Protein AF-A0A5P3MTV4-F1 (afdb_monomer_lite)

S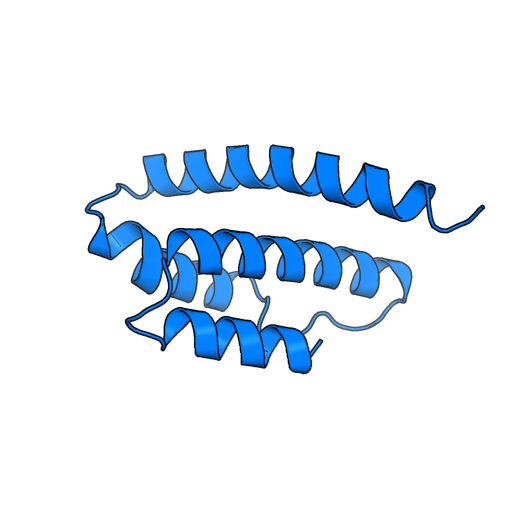econdary structure (DSSP, 8-state):
-HHHHHHHHHHHH-TTS-HHHHHHHHHHHHHHHHHHHHHHT-PPPGGG-HHHHHHHHIIIIIGGGT--HHHHHHHHHHHHHHHHHHHHHHHHTT--

Structure (mmCIF, N/CA/C/O backbone):
data_AF-A0A5P3MTV4-F1
#
_entry.id   AF-A0A5P3MTV4-F1
#
loop_
_atom_site.group_PDB
_atom_site.id
_atom_site.type_symbol
_atom_site.label_atom_id
_atom_site.label_alt_id
_atom_site.label_comp_id
_atom_site.label_asym_id
_atom_site.label_entity_id
_atom_site.label_seq_id
_atom_site.pdbx_PDB_ins_code
_atom_site.Cartn_x
_atom_site.Cartn_y
_atom_site.Cartn_z
_atom_site.occupancy
_atom_site.B_iso_or_equiv
_atom_site.auth_seq_id
_atom_site.auth_comp_id
_atom_site.auth_asym_id
_atom_site.auth_atom_id
_atom_site.pdbx_PDB_model_num
ATOM 1 N N . MET A 1 1 ? 14.088 -7.165 -5.257 1.00 62.72 1 MET A N 1
ATOM 2 C CA . MET A 1 1 ? 14.439 -6.715 -3.884 1.00 62.72 1 MET A CA 1
ATOM 3 C C . MET A 1 1 ? 13.951 -7.674 -2.787 1.00 62.72 1 MET A C 1
ATOM 5 O O . MET A 1 1 ? 13.080 -7.342 -1.987 1.00 62.72 1 MET A O 1
ATOM 9 N N . LEU A 1 2 ? 14.541 -8.871 -2.698 1.00 76.12 2 LEU A N 1
ATOM 10 C CA . LEU A 1 2 ? 14.073 -9.905 -1.759 1.00 76.12 2 LEU A CA 1
ATOM 11 C C . LEU A 1 2 ? 14.276 -9.539 -0.273 1.00 76.12 2 LEU A C 1
ATOM 13 O O . LEU A 1 2 ? 13.453 -9.909 0.560 1.00 76.12 2 LEU A O 1
ATOM 17 N N . GLY A 1 3 ? 15.323 -8.771 0.057 1.00 88.19 3 GLY A N 1
ATOM 18 C CA . GLY A 1 3 ? 15.574 -8.296 1.425 1.00 88.19 3 GLY A CA 1
ATOM 19 C C . GLY A 1 3 ? 14.454 -7.391 1.951 1.00 88.19 3 GLY A C 1
ATOM 20 O O . GLY A 1 3 ? 13.843 -7.703 2.971 1.00 88.19 3 GLY A O 1
ATOM 21 N N . ALA A 1 4 ? 14.114 -6.336 1.202 1.00 91.00 4 ALA A N 1
ATOM 22 C CA . ALA A 1 4 ? 13.026 -5.424 1.557 1.00 91.00 4 ALA A CA 1
ATOM 23 C C . ALA A 1 4 ? 11.676 -6.154 1.663 1.00 91.00 4 ALA A C 1
ATOM 25 O O . ALA A 1 4 ? 10.947 -5.954 2.630 1.00 91.00 4 ALA A O 1
ATOM 26 N N . ALA A 1 5 ? 11.373 -7.060 0.724 1.00 93.69 5 ALA A N 1
ATOM 27 C CA . ALA A 1 5 ? 10.156 -7.873 0.767 1.00 93.69 5 ALA A CA 1
ATOM 28 C C . ALA A 1 5 ? 10.036 -8.684 2.073 1.00 93.69 5 ALA A C 1
ATOM 30 O O . ALA A 1 5 ? 8.980 -8.698 2.712 1.00 93.69 5 ALA A O 1
ATOM 31 N N . ASN A 1 6 ? 11.129 -9.313 2.520 1.00 95.12 6 ASN A N 1
ATOM 32 C CA . ASN A 1 6 ? 11.150 -10.057 3.778 1.00 95.12 6 ASN A CA 1
ATOM 33 C C . ASN A 1 6 ? 10.958 -9.133 4.995 1.00 95.12 6 ASN A C 1
ATOM 35 O O . ASN A 1 6 ? 10.154 -9.423 5.881 1.00 95.12 6 ASN A O 1
ATOM 39 N N . GLU A 1 7 ? 11.641 -7.987 5.031 1.00 96.19 7 GLU A N 1
ATOM 40 C CA . GLU A 1 7 ? 11.491 -7.007 6.114 1.00 96.19 7 GLU A CA 1
ATOM 41 C C . GLU A 1 7 ? 10.064 -6.454 6.212 1.00 96.19 7 GLU A C 1
ATOM 43 O O . GLU A 1 7 ? 9.507 -6.365 7.309 1.00 96.19 7 GLU A O 1
ATOM 48 N N . ILE A 1 8 ? 9.435 -6.154 5.075 1.00 97.31 8 ILE A N 1
ATOM 49 C CA . ILE A 1 8 ? 8.038 -5.715 5.001 1.00 97.31 8 ILE A CA 1
ATOM 50 C C . ILE A 1 8 ? 7.107 -6.822 5.498 1.00 97.31 8 ILE A C 1
ATOM 52 O O . ILE A 1 8 ? 6.247 -6.577 6.351 1.00 97.31 8 ILE A O 1
ATOM 56 N N . GLY A 1 9 ? 7.302 -8.058 5.028 1.00 95.88 9 GLY A N 1
ATOM 57 C CA . GLY A 1 9 ? 6.547 -9.218 5.500 1.00 95.88 9 GLY A CA 1
ATOM 58 C C . GLY A 1 9 ? 6.637 -9.381 7.022 1.00 95.88 9 GLY A C 1
ATOM 59 O O . GLY A 1 9 ? 5.623 -9.580 7.697 1.00 95.88 9 GLY A O 1
ATOM 60 N N . ASN A 1 10 ? 7.833 -9.213 7.588 1.00 96.12 10 ASN A N 1
ATOM 61 C CA . ASN A 1 10 ? 8.059 -9.256 9.032 1.00 96.12 10 ASN A CA 1
ATOM 62 C C . ASN A 1 10 ? 7.422 -8.063 9.764 1.00 96.12 10 ASN A C 1
ATOM 64 O O . ASN A 1 10 ? 6.869 -8.237 10.855 1.00 96.12 10 ASN A O 1
ATOM 68 N N . CYS A 1 11 ? 7.411 -6.873 9.157 1.00 97.69 11 CYS A N 1
ATOM 69 C CA . CYS A 1 11 ? 6.722 -5.701 9.694 1.00 97.69 11 CYS A CA 1
ATOM 70 C C . CYS A 1 11 ? 5.218 -5.972 9.865 1.00 97.69 11 CYS A C 1
ATOM 72 O O . CYS A 1 11 ? 4.658 -5.785 10.954 1.00 97.69 11 CYS A O 1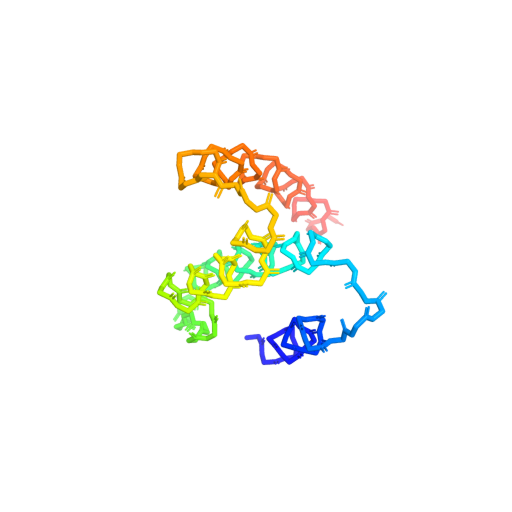
ATOM 74 N N . TYR A 1 12 ? 4.558 -6.502 8.832 1.00 96.94 12 TYR A N 1
ATOM 75 C CA . TYR A 1 12 ? 3.131 -6.825 8.900 1.00 96.94 12 TYR A CA 1
ATOM 76 C C . TYR A 1 12 ? 2.811 -7.980 9.857 1.00 96.94 12 TYR A C 1
ATOM 78 O O . TYR A 1 12 ? 1.753 -7.959 10.489 1.00 96.94 12 TYR A O 1
ATOM 86 N N . LYS A 1 13 ? 3.726 -8.933 10.066 1.00 96.12 13 LYS A N 1
ATOM 87 C CA . LYS A 1 13 ? 3.559 -10.011 11.062 1.00 96.12 13 LYS A CA 1
ATOM 88 C C . LYS A 1 13 ? 3.763 -9.545 12.510 1.00 96.12 13 LYS A C 1
ATOM 90 O O . LYS A 1 13 ? 3.150 -10.090 13.426 1.00 96.12 13 LYS A O 1
ATOM 95 N N . SER A 1 14 ? 4.594 -8.529 12.743 1.00 94.94 14 SER A N 1
ATOM 96 C CA . SER A 1 14 ? 4.942 -8.079 14.097 1.00 94.94 14 SER A CA 1
ATOM 97 C C . SER A 1 14 ? 3.795 -7.354 14.804 1.00 94.94 14 SER A C 1
ATOM 99 O O . SER A 1 14 ? 3.308 -6.334 14.324 1.00 94.94 14 SER A O 1
ATOM 101 N N . ARG A 1 15 ? 3.416 -7.799 16.008 1.00 90.50 15 ARG A N 1
ATOM 102 C CA . ARG A 1 15 ? 2.426 -7.091 16.847 1.00 90.50 15 ARG A CA 1
ATOM 103 C C . ARG A 1 15 ? 2.938 -5.761 17.413 1.00 90.50 15 ARG A C 1
ATOM 105 O O . ARG A 1 15 ? 2.137 -4.930 17.813 1.00 90.50 15 ARG A O 1
ATOM 112 N N . LYS A 1 16 ? 4.261 -5.561 17.455 1.00 91.44 16 LYS A N 1
ATOM 113 C CA . LYS A 1 16 ? 4.899 -4.358 18.023 1.00 91.44 16 LYS A CA 1
ATOM 114 C C . LYS A 1 16 ? 5.035 -3.207 17.021 1.00 91.44 16 LYS A C 1
ATOM 116 O O . LYS A 1 16 ? 5.381 -2.101 17.416 1.00 91.44 16 LYS A O 1
ATOM 121 N N . LYS A 1 17 ? 4.863 -3.474 15.724 1.00 93.19 17 LYS A N 1
ATOM 122 C CA . LYS A 1 17 ? 5.038 -2.481 14.658 1.00 93.19 17 LYS A CA 1
ATOM 123 C C . LYS A 1 17 ? 3.687 -1.904 14.253 1.00 93.19 17 LYS A C 1
ATOM 125 O O . LYS A 1 17 ? 2.748 -2.664 14.009 1.00 93.19 17 LYS A O 1
ATOM 130 N N . ASP A 1 18 ? 3.626 -0.581 14.129 1.00 94.81 18 ASP A N 1
ATOM 131 C CA . ASP A 1 18 ? 2.470 0.101 13.554 1.00 94.81 18 ASP A CA 1
ATOM 132 C C . ASP A 1 18 ? 2.298 -0.308 12.082 1.00 94.81 18 ASP A C 1
ATOM 134 O O . ASP A 1 18 ? 3.247 -0.295 11.295 1.00 94.81 18 ASP A O 1
ATOM 138 N N . LYS A 1 19 ? 1.076 -0.687 11.705 1.00 96.19 19 LYS A N 1
ATOM 139 C CA . LYS A 1 19 ? 0.748 -1.106 10.337 1.00 96.19 19 LYS A CA 1
ATOM 140 C C . LYS A 1 19 ? 0.747 0.048 9.346 1.00 96.19 19 LYS A C 1
ATOM 142 O O . LYS A 1 19 ? 1.059 -0.192 8.186 1.00 96.19 19 LYS A O 1
ATOM 147 N N . LEU A 1 20 ? 0.500 1.279 9.798 1.00 95.81 20 LEU A N 1
ATOM 148 C CA . LEU A 1 20 ? 0.712 2.461 8.964 1.00 95.81 20 LEU A CA 1
ATOM 149 C C . LEU A 1 20 ? 2.201 2.640 8.653 1.00 95.81 20 LEU A C 1
ATOM 151 O O . LEU A 1 20 ? 2.555 2.865 7.503 1.00 95.81 20 LEU A O 1
ATOM 155 N N . TYR A 1 21 ? 3.093 2.432 9.629 1.00 95.69 21 TYR A N 1
ATOM 156 C CA . TYR A 1 21 ? 4.538 2.416 9.366 1.00 95.69 21 TYR A CA 1
ATOM 157 C C . TYR A 1 21 ? 4.926 1.340 8.340 1.00 95.69 21 TYR A C 1
ATOM 159 O O . TYR A 1 21 ? 5.672 1.626 7.404 1.00 95.69 21 TYR A O 1
ATOM 167 N N . CYS A 1 22 ? 4.381 0.125 8.470 1.00 97.62 22 CYS A N 1
ATOM 168 C CA . CYS A 1 22 ? 4.620 -0.936 7.490 1.00 97.62 22 CYS A CA 1
ATOM 169 C C . CYS A 1 22 ? 4.120 -0.558 6.089 1.00 97.62 22 CYS A C 1
ATOM 171 O O . CYS A 1 22 ? 4.832 -0.821 5.126 1.00 97.62 22 CYS A O 1
ATOM 173 N N . LEU A 1 23 ? 2.960 0.102 5.975 1.00 97.88 23 LEU A N 1
ATOM 174 C CA . LEU A 1 23 ? 2.441 0.625 4.707 1.00 97.88 23 LEU A CA 1
ATOM 175 C C . LEU A 1 23 ? 3.394 1.633 4.069 1.00 97.88 23 LEU A C 1
ATOM 177 O O . LEU A 1 23 ? 3.700 1.510 2.887 1.00 97.88 23 LEU A O 1
ATOM 181 N N . TYR A 1 24 ? 3.881 2.611 4.834 1.00 95.94 24 TYR A N 1
ATOM 182 C CA . TYR A 1 24 ? 4.814 3.610 4.311 1.00 95.94 24 TYR A CA 1
ATOM 183 C C . TYR A 1 24 ? 6.086 2.964 3.760 1.00 95.94 24 TYR A C 1
ATOM 185 O O . TYR A 1 24 ? 6.546 3.324 2.674 1.00 95.94 24 TYR A O 1
ATOM 193 N N . PHE A 1 25 ? 6.638 1.994 4.490 1.00 95.56 25 PHE A N 1
ATOM 194 C CA . PHE A 1 25 ? 7.830 1.271 4.065 1.00 95.56 25 PHE A CA 1
ATOM 195 C C . PHE A 1 25 ? 7.572 0.412 2.817 1.00 95.56 25 PHE A C 1
ATOM 197 O O . PHE A 1 25 ? 8.331 0.488 1.852 1.00 95.56 25 PHE A O 1
ATOM 204 N N . ASP A 1 26 ? 6.466 -0.330 2.806 1.00 97.44 26 ASP A N 1
ATOM 205 C CA . ASP A 1 26 ? 6.022 -1.172 1.695 1.00 97.44 26 ASP A CA 1
ATOM 206 C C . ASP A 1 26 ? 5.814 -0.375 0.406 1.00 97.44 26 ASP A C 1
ATOM 208 O O . ASP A 1 26 ? 6.403 -0.675 -0.631 1.00 97.44 26 ASP A O 1
ATOM 212 N N . TYR A 1 27 ? 5.049 0.714 0.489 1.00 97.19 27 TYR A N 1
ATOM 213 C CA . TYR A 1 27 ? 4.733 1.535 -0.671 1.00 97.19 27 TYR A CA 1
ATOM 214 C C . TYR A 1 27 ? 5.981 2.235 -1.225 1.00 97.19 27 TYR A C 1
ATOM 216 O O . TYR A 1 27 ? 6.167 2.314 -2.437 1.00 97.19 27 TYR A O 1
ATOM 224 N N . THR A 1 28 ? 6.894 2.667 -0.349 1.00 95.50 28 THR A N 1
ATOM 225 C CA . THR A 1 28 ? 8.194 3.214 -0.766 1.00 95.50 28 THR A CA 1
ATOM 226 C C . THR A 1 28 ? 9.015 2.174 -1.530 1.00 95.50 28 THR A C 1
ATOM 228 O O . THR A 1 28 ? 9.536 2.476 -2.604 1.00 95.50 28 THR A O 1
ATOM 231 N N . ALA A 1 29 ? 9.113 0.949 -1.004 1.00 95.12 29 ALA A N 1
ATOM 232 C CA . ALA A 1 29 ? 9.854 -0.128 -1.652 1.00 95.12 29 ALA A CA 1
ATOM 233 C C . ALA A 1 29 ? 9.228 -0.519 -2.999 1.00 95.12 29 ALA A C 1
ATOM 235 O O . ALA A 1 29 ? 9.959 -0.675 -3.971 1.00 95.12 29 ALA A O 1
ATOM 236 N N . ARG A 1 30 ? 7.893 -0.579 -3.089 1.00 95.38 30 ARG A N 1
ATOM 237 C CA . ARG A 1 30 ? 7.168 -0.819 -4.347 1.00 95.38 30 ARG A CA 1
ATOM 238 C C . ARG A 1 30 ? 7.465 0.246 -5.401 1.00 95.38 30 ARG A C 1
ATOM 240 O O . ARG A 1 30 ? 7.757 -0.095 -6.542 1.00 95.38 30 ARG A O 1
ATOM 247 N N . ILE A 1 31 ? 7.430 1.528 -5.025 1.00 94.12 31 ILE A N 1
ATOM 248 C CA . ILE A 1 31 ? 7.758 2.627 -5.948 1.00 94.12 31 ILE A CA 1
ATOM 249 C C . ILE A 1 31 ? 9.198 2.487 -6.448 1.00 94.12 31 ILE A C 1
ATOM 251 O O . ILE A 1 31 ? 9.447 2.618 -7.644 1.00 94.12 31 ILE A O 1
ATOM 255 N N . PHE A 1 32 ? 10.145 2.208 -5.553 1.00 91.75 32 PHE A N 1
ATOM 256 C CA . PHE A 1 32 ? 11.541 2.011 -5.936 1.00 91.75 32 PHE A CA 1
ATOM 257 C C . PHE A 1 32 ? 11.718 0.789 -6.855 1.00 91.75 32 PHE A C 1
ATOM 259 O O . PHE A 1 32 ? 12.436 0.884 -7.845 1.00 91.75 32 PHE A O 1
ATOM 266 N N . ASP A 1 33 ? 11.027 -0.323 -6.582 1.00 92.50 33 ASP A N 1
ATOM 267 C CA . ASP A 1 33 ? 11.075 -1.543 -7.403 1.00 92.50 33 ASP A CA 1
ATOM 268 C C . ASP A 1 33 ? 10.617 -1.275 -8.824 1.00 92.50 33 ASP A C 1
ATOM 270 O O . ASP A 1 33 ? 11.337 -1.606 -9.762 1.00 92.50 33 ASP A O 1
ATOM 274 N N . ALA A 1 34 ? 9.472 -0.608 -8.974 1.00 91.69 34 ALA A N 1
ATOM 275 C CA . ALA A 1 34 ? 8.921 -0.255 -10.272 1.00 91.69 34 ALA A CA 1
ATOM 276 C C . ALA A 1 34 ? 9.897 0.622 -11.072 1.00 91.69 34 ALA A C 1
ATOM 278 O O . ALA A 1 34 ? 10.197 0.320 -12.225 1.00 91.69 34 ALA A O 1
ATOM 279 N N . ARG A 1 35 ? 10.461 1.662 -10.439 1.00 90.69 35 ARG A N 1
ATOM 280 C CA . ARG A 1 35 ? 11.409 2.586 -11.087 1.00 90.69 35 ARG A CA 1
ATOM 281 C C . ARG A 1 35 ? 12.708 1.899 -11.502 1.00 90.69 35 ARG A C 1
ATOM 283 O O . ARG A 1 35 ? 13.209 2.152 -12.591 1.00 90.69 35 ARG A O 1
ATOM 290 N N . MET A 1 36 ? 13.262 1.042 -10.646 1.00 88.50 36 MET A N 1
ATOM 291 C CA . MET A 1 36 ? 14.496 0.314 -10.952 1.00 88.50 36 MET A CA 1
ATOM 292 C C . MET A 1 36 ? 14.279 -0.750 -12.027 1.00 88.50 36 MET A C 1
ATOM 294 O O . MET A 1 36 ? 15.122 -0.905 -12.905 1.00 88.50 36 MET A O 1
ATOM 298 N N . SER A 1 37 ? 13.151 -1.456 -11.971 1.00 89.94 37 SER A N 1
ATOM 299 C CA . SER A 1 37 ? 12.758 -2.462 -12.964 1.00 89.94 37 SER A CA 1
ATOM 300 C C . SER A 1 37 ? 12.635 -1.841 -14.351 1.00 89.94 37 SER A C 1
ATOM 302 O O . SER A 1 37 ? 13.224 -2.344 -15.304 1.00 89.94 37 SER A O 1
ATOM 304 N N . GLU A 1 38 ? 11.967 -0.688 -14.438 1.00 89.31 38 GLU A N 1
ATOM 305 C CA . GLU A 1 38 ? 11.867 0.112 -15.660 1.00 89.31 38 GLU A CA 1
ATOM 306 C C . GLU A 1 38 ? 13.248 0.586 -16.145 1.00 89.31 38 GLU A C 1
ATOM 308 O O . GLU A 1 38 ? 13.618 0.340 -17.291 1.00 89.31 38 GLU A O 1
ATOM 313 N N . ALA A 1 39 ? 14.048 1.210 -15.272 1.00 89.44 39 ALA A N 1
ATOM 314 C CA . ALA A 1 39 ? 15.339 1.790 -15.649 1.00 89.44 39 ALA A CA 1
ATOM 315 C C . ALA A 1 39 ? 16.392 0.749 -16.065 1.00 89.44 39 ALA A C 1
ATOM 317 O O . ALA A 1 39 ? 17.242 1.029 -16.908 1.00 89.44 39 ALA A O 1
ATOM 318 N N . MET A 1 40 ? 16.363 -0.439 -15.459 1.00 88.94 40 MET A N 1
ATOM 319 C CA . MET A 1 40 ? 17.342 -1.503 -15.701 1.00 88.94 40 MET A CA 1
ATOM 320 C C . MET A 1 40 ? 16.822 -2.615 -16.620 1.00 88.94 40 MET A C 1
ATOM 322 O O . MET A 1 40 ? 17.555 -3.567 -16.880 1.00 88.94 40 MET A O 1
ATOM 326 N N . ASN A 1 41 ? 15.579 -2.514 -17.101 1.00 90.62 41 ASN A N 1
ATOM 327 C CA . ASN A 1 41 ? 14.900 -3.546 -17.887 1.00 90.62 41 ASN A CA 1
ATOM 328 C C . ASN A 1 41 ? 14.907 -4.931 -17.203 1.00 90.62 41 ASN A C 1
ATOM 330 O O . ASN A 1 41 ? 15.119 -5.966 -17.839 1.00 90.62 41 ASN A O 1
ATOM 334 N N . PHE A 1 42 ? 14.697 -4.937 -15.884 1.00 86.75 42 PHE A N 1
ATOM 335 C CA . PHE A 1 42 ? 14.516 -6.148 -15.084 1.00 86.75 42 PHE A CA 1
ATOM 336 C C . PHE A 1 42 ? 13.043 -6.316 -14.703 1.00 86.75 42 PHE A C 1
ATOM 338 O O . PHE A 1 42 ? 12.337 -5.320 -14.562 1.00 86.75 42 PHE A O 1
ATOM 345 N N . PRO A 1 43 ? 12.552 -7.554 -14.519 1.00 87.88 43 PRO A N 1
ATOM 346 C CA . PRO A 1 43 ? 11.189 -7.761 -14.055 1.00 87.88 43 PRO A CA 1
ATOM 347 C C . PRO A 1 43 ? 11.021 -7.241 -12.623 1.00 87.88 43 PRO A C 1
ATOM 349 O O . PRO A 1 43 ? 11.882 -7.466 -11.766 1.00 87.88 43 PRO A O 1
ATOM 352 N N . ALA A 1 44 ? 9.878 -6.605 -12.366 1.00 87.50 44 ALA A N 1
ATOM 353 C CA . ALA A 1 44 ? 9.476 -6.225 -11.019 1.00 87.50 44 ALA A CA 1
ATOM 354 C C . ALA A 1 44 ? 9.362 -7.454 -10.109 1.00 87.50 44 ALA A C 1
ATOM 356 O O . ALA A 1 44 ? 9.019 -8.560 -10.538 1.00 87.50 44 ALA A O 1
ATOM 357 N N . THR A 1 45 ? 9.654 -7.264 -8.826 1.00 92.12 45 THR A N 1
ATOM 358 C CA . THR A 1 45 ? 9.543 -8.325 -7.829 1.00 92.12 45 THR A CA 1
ATOM 359 C C . THR A 1 45 ? 8.063 -8.654 -7.616 1.00 92.12 45 THR A C 1
ATOM 361 O O . THR A 1 45 ? 7.292 -7.791 -7.210 1.00 92.12 45 THR A O 1
ATOM 364 N N . GLU A 1 46 ? 7.683 -9.925 -7.766 1.00 93.69 46 GLU A N 1
ATOM 365 C CA . GLU A 1 46 ? 6.300 -10.417 -7.603 1.00 93.69 46 GLU A CA 1
ATOM 366 C C . GLU A 1 46 ? 5.660 -10.048 -6.246 1.00 93.69 46 GLU A C 1
ATOM 368 O O . GLU A 1 46 ? 4.452 -9.948 -6.114 1.00 93.69 46 GLU A O 1
ATOM 373 N N . PHE A 1 47 ? 6.458 -9.815 -5.201 1.00 94.56 47 PHE A N 1
ATOM 374 C CA . PHE A 1 47 ? 5.968 -9.337 -3.901 1.00 94.56 47 PHE A CA 1
ATOM 375 C C . PHE A 1 47 ? 5.288 -7.949 -3.957 1.00 94.56 47 PHE A C 1
ATOM 377 O O . PHE A 1 47 ? 4.453 -7.627 -3.102 1.00 94.56 47 PHE A O 1
ATOM 384 N N . PHE A 1 48 ? 5.691 -7.121 -4.923 1.00 95.19 48 PHE A N 1
ATOM 385 C CA . PHE A 1 48 ? 5.229 -5.747 -5.122 1.00 95.19 48 PHE A CA 1
ATOM 386 C C . PHE A 1 48 ? 4.181 -5.614 -6.231 1.00 95.19 48 PHE A C 1
ATOM 388 O O . PHE A 1 48 ? 3.874 -4.486 -6.627 1.00 95.19 48 PHE A O 1
ATOM 395 N N . ASP A 1 49 ? 3.644 -6.733 -6.720 1.00 94.75 49 ASP A N 1
ATOM 396 C CA . ASP A 1 49 ? 2.534 -6.715 -7.664 1.00 94.75 49 ASP A CA 1
ATOM 397 C C . ASP A 1 49 ? 1.307 -5.981 -7.086 1.00 94.75 49 ASP A C 1
ATOM 399 O O . ASP A 1 49 ? 1.155 -5.761 -5.876 1.00 94.75 49 ASP A O 1
ATOM 403 N N . ASP A 1 50 ? 0.438 -5.541 -7.987 1.00 93.56 50 ASP A N 1
ATOM 404 C CA . ASP A 1 50 ? -0.702 -4.701 -7.639 1.00 93.56 50 ASP A CA 1
ATOM 405 C C . ASP A 1 50 ? -1.688 -5.447 -6.735 1.00 93.56 50 ASP A C 1
ATOM 407 O O . ASP A 1 50 ? -2.147 -4.894 -5.732 1.00 93.56 50 ASP A O 1
ATOM 411 N N . GLU A 1 51 ? -1.954 -6.716 -7.048 1.00 95.75 51 GLU A N 1
ATOM 412 C CA . GLU A 1 51 ? -2.908 -7.554 -6.326 1.00 95.75 51 GLU A CA 1
ATOM 413 C C . GLU A 1 51 ? -2.432 -7.883 -4.906 1.00 95.75 51 GLU A C 1
ATOM 415 O O . GLU A 1 51 ? -3.174 -7.631 -3.952 1.00 95.75 51 GLU A O 1
ATOM 420 N N . ARG A 1 52 ? -1.191 -8.358 -4.703 1.00 96.12 52 ARG A N 1
ATOM 421 C CA . ARG A 1 52 ? -0.708 -8.699 -3.349 1.00 96.12 52 ARG A CA 1
ATOM 422 C C . ARG A 1 52 ? -0.443 -7.455 -2.528 1.00 96.12 52 ARG A C 1
ATOM 424 O O . ARG A 1 52 ? -0.577 -7.501 -1.300 1.00 96.12 52 ARG A O 1
ATOM 431 N N . PHE A 1 53 ? -0.045 -6.345 -3.152 1.00 96.94 53 PHE A N 1
ATOM 432 C CA . PHE A 1 53 ? 0.028 -5.066 -2.451 1.00 96.94 53 PHE A CA 1
ATOM 433 C C . PHE A 1 53 ? -1.358 -4.634 -1.962 1.00 96.94 53 PHE A C 1
ATOM 435 O O . PHE A 1 53 ? -1.509 -4.304 -0.782 1.00 96.94 53 PHE A O 1
ATOM 442 N N . ALA A 1 54 ? -2.372 -4.655 -2.831 1.00 95.81 54 ALA A N 1
ATOM 443 C CA . ALA A 1 54 ? -3.734 -4.283 -2.463 1.00 95.81 54 ALA A CA 1
ATOM 444 C C . ALA A 1 54 ? -4.273 -5.198 -1.354 1.00 95.81 54 ALA A C 1
ATOM 446 O O . ALA A 1 54 ? -4.665 -4.708 -0.296 1.00 95.81 54 ALA A O 1
ATOM 447 N N . 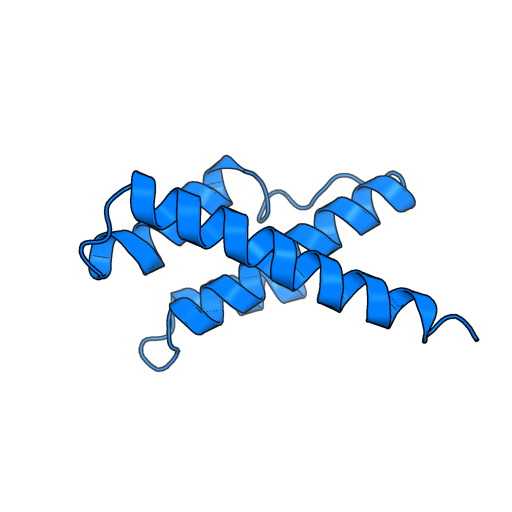GLU A 1 55 ? -4.188 -6.519 -1.525 1.00 96.25 55 GLU A N 1
ATOM 448 C CA . GLU A 1 55 ? -4.636 -7.503 -0.534 1.00 96.25 55 GLU A CA 1
ATOM 449 C C . GLU A 1 55 ? -3.988 -7.261 0.838 1.00 96.25 55 GLU A C 1
ATOM 451 O O . GLU A 1 55 ? -4.658 -7.207 1.877 1.00 96.25 55 GLU A O 1
ATOM 456 N N . ARG A 1 56 ? -2.665 -7.073 0.863 1.00 96.75 56 ARG A N 1
ATOM 457 C CA . ARG A 1 56 ? -1.910 -6.878 2.103 1.00 96.75 56 ARG A CA 1
ATOM 458 C C 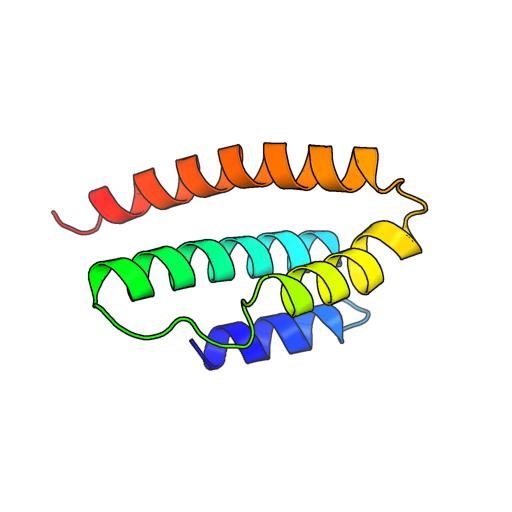. ARG A 1 56 ? -2.244 -5.552 2.775 1.00 96.75 56 ARG A C 1
ATOM 460 O O . ARG A 1 56 ? -2.431 -5.520 3.990 1.00 96.75 56 ARG A O 1
ATOM 467 N N . THR A 1 57 ? -2.321 -4.460 2.024 1.00 96.94 57 THR A N 1
ATOM 468 C CA . THR A 1 57 ? -2.591 -3.136 2.600 1.00 96.94 57 THR A CA 1
ATOM 469 C C . THR A 1 57 ? -4.036 -3.019 3.080 1.00 96.94 57 THR A C 1
ATOM 471 O O . THR A 1 57 ? -4.265 -2.588 4.212 1.00 96.94 57 THR A O 1
ATOM 474 N N . ILE A 1 58 ? -5.003 -3.518 2.308 1.00 96.25 58 ILE A N 1
ATOM 475 C CA . ILE A 1 58 ? -6.414 -3.580 2.706 1.00 96.25 58 ILE A CA 1
ATOM 476 C C . ILE A 1 58 ? -6.571 -4.429 3.972 1.00 96.25 58 ILE A C 1
ATOM 478 O O . ILE A 1 58 ? -7.065 -3.935 4.988 1.00 96.25 58 ILE A O 1
ATOM 482 N N . SER A 1 59 ? -6.082 -5.674 3.963 1.00 96.69 59 SER A N 1
ATOM 483 C CA . SER A 1 59 ? -6.288 -6.608 5.080 1.00 96.69 59 SER A CA 1
ATOM 484 C C . SER A 1 59 ? -5.543 -6.236 6.362 1.00 96.69 59 SER A C 1
ATOM 486 O O . SER A 1 59 ? -6.009 -6.554 7.457 1.00 96.69 59 SER A O 1
ATOM 488 N N . LYS A 1 60 ? -4.371 -5.593 6.266 1.00 97.06 60 LYS A N 1
ATOM 489 C CA . LYS A 1 60 ? -3.527 -5.303 7.438 1.00 97.06 60 LYS A CA 1
ATOM 490 C C . LYS A 1 60 ? -3.625 -3.868 7.937 1.00 97.06 60 LYS A C 1
ATOM 492 O O . LYS A 1 60 ? -3.247 -3.619 9.084 1.00 97.06 60 LYS A O 1
ATOM 497 N N . VAL A 1 61 ? -4.075 -2.928 7.107 1.00 97.50 61 VAL A N 1
ATOM 498 C CA . VAL A 1 61 ? -4.071 -1.499 7.444 1.00 97.50 61 VAL A CA 1
ATOM 499 C C . VAL A 1 61 ? -5.485 -0.958 7.538 1.00 97.50 61 VAL A C 1
ATOM 501 O O . VAL A 1 61 ? -5.847 -0.464 8.605 1.00 97.50 61 VAL A O 1
ATOM 504 N N . TYR A 1 62 ? -6.263 -1.068 6.463 1.00 97.12 62 TYR A N 1
ATOM 505 C CA . TYR A 1 62 ? -7.528 -0.347 6.326 1.00 97.12 62 TYR A CA 1
ATOM 506 C C . TYR A 1 62 ? -8.709 -1.076 6.962 1.00 97.12 62 TYR A C 1
ATOM 508 O O . TYR A 1 62 ? -9.385 -0.481 7.798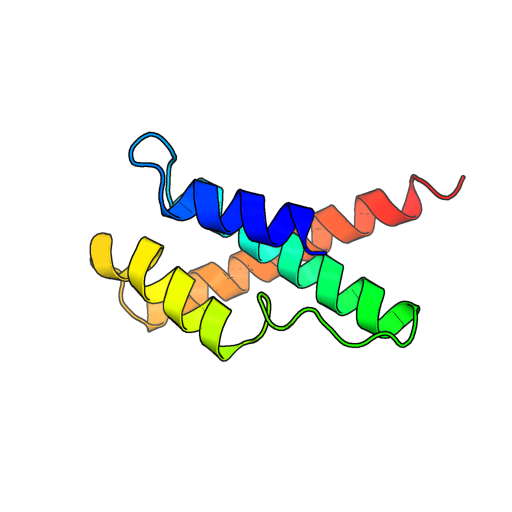 1.00 97.12 62 TYR A O 1
ATOM 516 N N . LEU A 1 63 ? -8.895 -2.374 6.680 1.00 95.12 63 LEU A N 1
ATOM 517 C CA . LEU A 1 63 ? -9.987 -3.153 7.284 1.00 95.12 63 LEU A CA 1
ATOM 518 C C . LEU A 1 63 ? -9.955 -3.131 8.824 1.00 95.12 63 LEU A C 1
ATOM 520 O O . LEU A 1 63 ? -10.991 -2.871 9.426 1.00 95.12 63 LEU A O 1
ATOM 524 N N . PRO A 1 64 ? -8.802 -3.309 9.506 1.00 95.50 64 PRO A N 1
ATOM 525 C CA . PRO A 1 64 ? -8.761 -3.239 10.970 1.00 95.50 64 PRO A CA 1
ATOM 526 C C . PRO A 1 64 ? -9.023 -1.844 11.556 1.00 95.50 64 PRO A C 1
ATOM 528 O O . PRO A 1 64 ? -9.124 -1.718 12.774 1.00 95.50 64 PRO A O 1
ATOM 531 N N . ARG A 1 65 ? -9.045 -0.798 10.722 1.00 95.56 65 ARG A N 1
ATOM 532 C CA . ARG A 1 65 ? -9.286 0.597 11.118 1.00 95.56 65 ARG A CA 1
ATOM 533 C C . ARG A 1 65 ? -10.682 1.087 10.727 1.00 95.56 65 ARG A C 1
ATOM 535 O O . ARG A 1 65 ? -10.942 2.266 10.921 1.00 95.56 65 ARG A O 1
ATOM 542 N N . ASP A 1 66 ? -11.532 0.207 10.193 1.00 96.88 66 ASP A N 1
ATOM 543 C CA . ASP A 1 66 ? -12.882 0.542 9.719 1.00 96.88 66 ASP A CA 1
ATOM 544 C C . ASP A 1 66 ? -12.889 1.689 8.690 1.00 96.88 66 ASP A C 1
ATOM 546 O O . ASP A 1 66 ? -13.763 2.548 8.673 1.00 96.88 66 ASP A O 1
ATOM 550 N N . VAL A 1 67 ? -11.852 1.727 7.847 1.00 96.50 67 VAL A N 1
ATOM 551 C CA . VAL A 1 67 ? -11.700 2.729 6.785 1.00 96.50 67 VAL A CA 1
ATOM 552 C C . VAL A 1 67 ? -12.393 2.219 5.528 1.00 96.50 67 VAL A C 1
ATOM 554 O O . VAL A 1 67 ? -12.153 1.083 5.106 1.00 96.50 67 VAL A O 1
ATOM 557 N N . SER A 1 68 ? -13.224 3.058 4.909 1.00 96.69 68 SER A N 1
ATOM 558 C CA . SER A 1 68 ? -13.892 2.713 3.653 1.00 96.69 68 SER A CA 1
ATOM 559 C C . SER A 1 68 ? -12.892 2.550 2.503 1.00 96.69 68 SER A C 1
ATOM 561 O O . SER A 1 68 ? -11.773 3.065 2.531 1.00 96.69 68 SER A O 1
ATOM 563 N N . MET A 1 69 ? -13.298 1.846 1.444 1.00 93.94 69 MET A N 1
ATOM 564 C CA . MET A 1 69 ? -12.451 1.698 0.255 1.00 93.94 69 MET A CA 1
ATOM 565 C C . MET A 1 69 ? -12.137 3.048 -0.401 1.00 93.94 69 MET A C 1
ATOM 567 O O . MET A 1 69 ? -11.018 3.243 -0.871 1.00 93.94 69 MET A O 1
ATOM 571 N N . ASP A 1 70 ? -13.081 3.992 -0.388 1.00 97.44 70 ASP A N 1
ATOM 572 C CA . ASP A 1 70 ? -12.882 5.329 -0.954 1.00 97.44 70 ASP A CA 1
ATOM 573 C C . ASP A 1 70 ? -11.844 6.127 -0.157 1.00 97.44 70 ASP A C 1
ATOM 575 O O . ASP A 1 70 ? -10.908 6.679 -0.739 1.00 97.44 70 ASP A O 1
ATOM 579 N N . GLU A 1 71 ? -11.928 6.111 1.175 1.00 97.50 71 GLU A N 1
ATOM 580 C CA . GLU A 1 71 ? -10.932 6.746 2.048 1.00 97.50 71 GLU A CA 1
ATOM 581 C C . GLU A 1 71 ? -9.555 6.077 1.931 1.00 97.50 71 GLU A C 1
ATOM 583 O O . GLU A 1 71 ? -8.527 6.758 1.903 1.00 97.50 71 GLU A O 1
ATOM 588 N N . ALA A 1 72 ? -9.511 4.745 1.821 1.00 96.75 72 ALA A N 1
ATOM 589 C CA . ALA A 1 72 ? -8.271 4.006 1.609 1.00 96.75 72 ALA A CA 1
ATOM 590 C C . ALA A 1 72 ? -7.614 4.391 0.273 1.00 96.75 72 ALA A C 1
ATOM 592 O O . ALA A 1 72 ? -6.408 4.653 0.228 1.00 96.75 72 ALA A O 1
ATOM 593 N N . ASN A 1 73 ? -8.401 4.483 -0.801 1.00 96.19 73 ASN A N 1
ATOM 594 C CA . ASN A 1 73 ? -7.933 4.898 -2.122 1.00 96.19 73 ASN A CA 1
ATOM 595 C C . ASN A 1 73 ? -7.444 6.349 -2.121 1.00 96.19 73 ASN A C 1
ATOM 597 O O . ASN A 1 73 ? -6.375 6.636 -2.668 1.00 96.19 73 ASN A O 1
ATOM 601 N N . GLN A 1 74 ? -8.175 7.254 -1.464 1.00 97.94 74 GLN A N 1
ATOM 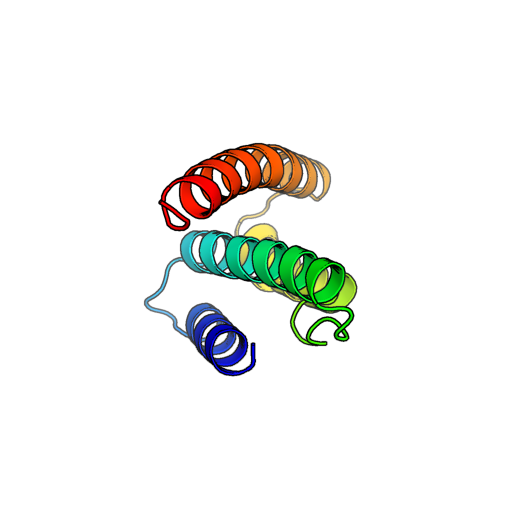602 C CA . GLN A 1 74 ? -7.751 8.640 -1.298 1.00 97.94 74 GLN A CA 1
ATOM 603 C C . GLN A 1 74 ? -6.412 8.715 -0.555 1.00 97.94 74 GLN A C 1
ATOM 605 O O . GLN A 1 74 ? -5.473 9.350 -1.038 1.00 97.94 74 GLN A O 1
ATOM 610 N N . HIS A 1 75 ? -6.283 8.011 0.573 1.00 97.25 75 HIS A N 1
ATOM 611 C CA . HIS A 1 75 ? -5.045 7.986 1.345 1.00 97.25 75 HIS A CA 1
ATOM 612 C C . HIS A 1 75 ? -3.865 7.427 0.535 1.00 97.25 75 HIS A C 1
ATOM 614 O O . HIS A 1 75 ? -2.786 8.020 0.550 1.00 97.25 75 HIS A O 1
ATOM 620 N N . LEU A 1 76 ? -4.050 6.326 -0.207 1.00 97.12 76 LEU A N 1
ATOM 621 C CA . LEU A 1 76 ? -3.002 5.766 -1.070 1.00 97.12 76 LEU A CA 1
ATOM 622 C C . LEU A 1 76 ? -2.587 6.744 -2.177 1.00 97.12 76 LEU A C 1
ATOM 624 O O . LEU A 1 76 ? -1.391 6.902 -2.420 1.00 97.12 76 LEU A O 1
ATOM 628 N N . SER A 1 77 ? -3.546 7.428 -2.804 1.00 96.69 77 SER A N 1
ATOM 629 C CA . SER A 1 77 ? -3.286 8.423 -3.852 1.00 96.69 77 SER A CA 1
ATOM 630 C C . SER A 1 77 ? -2.478 9.613 -3.322 1.00 96.69 77 SER A C 1
ATOM 632 O O . SER A 1 77 ? -1.416 9.952 -3.856 1.00 96.69 77 SER A O 1
ATOM 634 N N . GLU A 1 78 ? -2.912 10.200 -2.203 1.00 97.12 78 GLU A N 1
ATOM 635 C CA . GLU A 1 78 ? -2.188 11.293 -1.547 1.00 97.12 78 GLU A CA 1
ATOM 636 C C . GLU A 1 78 ? -0.788 10.862 -1.098 1.00 97.12 78 GLU A C 1
ATOM 638 O O . GLU A 1 78 ? 0.187 11.616 -1.212 1.00 97.12 78 GLU A O 1
ATOM 643 N N . LEU A 1 79 ? -0.676 9.639 -0.579 1.00 96.25 79 LEU A N 1
ATOM 644 C CA . LEU A 1 79 ? 0.587 9.091 -0.129 1.00 96.25 79 LEU A CA 1
ATOM 645 C C . LEU A 1 79 ? 1.555 8.868 -1.292 1.00 96.25 79 LEU A C 1
ATOM 647 O O . LEU A 1 79 ? 2.726 9.234 -1.182 1.00 96.25 79 LEU A O 1
ATOM 651 N N . TYR A 1 80 ? 1.084 8.334 -2.416 1.00 95.31 80 TYR A N 1
ATOM 652 C CA . TYR A 1 80 ? 1.898 8.152 -3.614 1.00 95.31 80 TYR A CA 1
ATOM 653 C C . TYR A 1 80 ? 2.521 9.475 -4.080 1.00 95.31 80 TYR A C 1
ATOM 655 O O . TYR A 1 80 ? 3.732 9.539 -4.320 1.00 95.31 80 TYR A O 1
ATOM 663 N N . GLY A 1 81 ? 1.735 10.557 -4.116 1.00 94.12 81 GLY A N 1
ATOM 664 C CA . GLY A 1 81 ? 2.241 11.895 -4.442 1.00 94.12 81 GLY A CA 1
ATOM 665 C C . GLY A 1 81 ? 3.358 12.354 -3.494 1.00 94.12 81 GLY A C 1
ATOM 666 O O . GLY A 1 81 ? 4.417 12.803 -3.933 1.00 94.12 81 GLY A O 1
ATOM 667 N N . LYS A 1 82 ? 3.175 12.164 -2.181 1.00 93.81 82 LYS A N 1
ATOM 668 C CA . LYS A 1 82 ? 4.179 12.533 -1.164 1.00 93.81 82 LYS A CA 1
ATOM 669 C C . LYS A 1 82 ? 5.454 11.685 -1.253 1.00 93.81 82 LYS A C 1
ATOM 671 O O . LYS A 1 82 ? 6.558 12.213 -1.105 1.00 93.81 82 LYS A O 1
ATOM 676 N N . LEU A 1 83 ? 5.323 10.373 -1.459 1.00 93.50 83 LEU A N 1
ATOM 677 C CA . LEU A 1 83 ? 6.462 9.451 -1.521 1.00 93.50 83 LEU A CA 1
ATOM 678 C C . LEU A 1 83 ? 7.294 9.676 -2.779 1.00 93.50 83 LEU A C 1
ATOM 680 O O . LEU A 1 83 ? 8.514 9.789 -2.684 1.00 93.50 83 LEU A O 1
ATOM 684 N N . THR A 1 84 ? 6.649 9.801 -3.939 1.00 91.00 84 THR A N 1
ATOM 685 C CA . THR A 1 84 ? 7.354 10.050 -5.203 1.00 91.00 84 THR A CA 1
ATOM 686 C C . THR A 1 84 ? 8.137 11.358 -5.159 1.00 91.00 84 THR A C 1
ATOM 688 O O . THR A 1 84 ? 9.311 11.359 -5.519 1.00 91.00 84 THR A O 1
ATOM 691 N N . GLN A 1 85 ? 7.569 12.435 -4.606 1.00 88.69 85 GLN A N 1
ATOM 692 C CA . GLN A 1 85 ? 8.298 13.690 -4.402 1.00 88.69 85 GLN A CA 1
ATOM 693 C C . GLN A 1 85 ? 9.578 13.489 -3.570 1.00 88.69 85 GLN A C 1
ATOM 695 O O . GLN A 1 85 ? 10.639 14.002 -3.920 1.00 88.69 85 GLN A O 1
ATOM 700 N N . LYS A 1 86 ? 9.505 12.723 -2.474 1.00 85.00 86 LYS A N 1
ATOM 701 C CA . LYS A 1 86 ? 10.653 12.484 -1.582 1.00 85.00 86 LYS A CA 1
ATOM 702 C C . LYS A 1 86 ? 11.708 11.555 -2.182 1.00 85.00 86 LYS A C 1
ATOM 704 O O . LYS A 1 86 ? 12.894 11.751 -1.918 1.00 85.00 86 LYS A O 1
ATOM 709 N N . ILE A 1 87 ? 11.293 10.554 -2.955 1.00 81.88 87 ILE A N 1
ATOM 710 C CA . ILE A 1 87 ? 12.201 9.604 -3.611 1.00 81.88 87 ILE A CA 1
ATOM 711 C C . ILE A 1 87 ? 12.976 10.313 -4.729 1.00 81.88 87 ILE A C 1
ATOM 713 O O . ILE A 1 87 ? 14.201 10.207 -4.773 1.00 81.88 87 ILE A O 1
ATOM 717 N N . SER A 1 88 ? 12.298 11.111 -5.562 1.00 70.62 88 SER A N 1
ATOM 718 C CA . SER A 1 88 ? 12.932 11.862 -6.654 1.00 70.62 88 SER A CA 1
ATOM 719 C C . SER A 1 88 ? 14.030 12.806 -6.155 1.00 70.62 88 SER A C 1
ATOM 721 O O . SER A 1 88 ? 15.119 12.828 -6.715 1.00 70.62 88 SER A O 1
ATOM 723 N N . VAL A 1 89 ? 13.803 13.528 -5.051 1.00 57.88 89 VAL A N 1
ATOM 724 C CA . VAL A 1 89 ? 14.793 14.467 -4.480 1.00 57.88 89 VAL A CA 1
ATOM 725 C C . VAL A 1 89 ? 16.094 13.772 -4.040 1.00 57.88 89 VAL A C 1
ATOM 727 O O . VAL A 1 89 ? 17.166 14.378 -4.086 1.00 57.88 89 VAL A O 1
ATOM 730 N N . LYS A 1 90 ? 16.036 12.497 -3.633 1.00 53.94 90 LYS A N 1
ATOM 731 C CA . LYS A 1 90 ? 17.211 11.763 -3.134 1.00 53.94 90 LYS A CA 1
ATOM 732 C C . LYS A 1 90 ? 18.049 11.096 -4.222 1.00 53.94 90 LYS A C 1
ATOM 734 O O . LYS A 1 90 ? 19.258 10.972 -4.043 1.00 53.94 90 LYS A O 1
ATOM 739 N N . ILE A 1 91 ? 17.446 10.692 -5.339 1.00 51.69 91 ILE A N 1
ATOM 740 C CA . ILE A 1 91 ? 18.191 10.040 -6.429 1.00 51.69 91 ILE A CA 1
ATOM 741 C C . ILE A 1 91 ? 19.095 11.058 -7.145 1.00 51.69 91 ILE A C 1
ATOM 743 O O . ILE A 1 91 ? 20.236 10.743 -7.452 1.00 51.69 91 ILE A O 1
ATOM 747 N N . TYR A 1 92 ? 18.660 12.312 -7.311 1.00 43.75 92 TYR A N 1
ATOM 748 C CA . TYR A 1 92 ? 19.495 13.349 -7.940 1.00 43.75 92 TYR A CA 1
ATOM 749 C C . TYR A 1 92 ? 20.644 13.868 -7.061 1.00 43.75 92 TYR A C 1
ATOM 751 O O . TYR A 1 92 ? 21.617 14.393 -7.587 1.00 43.75 92 TYR A O 1
ATOM 759 N N . THR A 1 93 ? 20.570 13.713 -5.737 1.00 43.00 93 THR A N 1
ATOM 760 C CA . THR A 1 93 ? 21.622 14.173 -4.806 1.00 43.00 93 THR A CA 1
ATOM 761 C C . THR A 1 93 ? 22.692 13.118 -4.514 1.00 43.00 93 THR A C 1
ATOM 763 O O . THR A 1 93 ? 23.641 13.404 -3.796 1.00 43.00 93 THR A O 1
ATOM 766 N N . SER A 1 94 ? 22.564 11.908 -5.068 1.00 41.47 94 SER A N 1
ATOM 767 C CA . SER A 1 94 ? 23.533 10.809 -4.910 1.00 41.47 94 SER A CA 1
ATOM 768 C C . SER A 1 94 ? 24.309 10.480 -6.198 1.00 41.47 94 SER A C 1
ATOM 770 O O . SER A 1 94 ? 25.048 9.500 -6.235 1.00 41.47 94 SER A O 1
ATOM 772 N N . VAL A 1 95 ? 24.175 11.321 -7.235 1.00 45.09 95 VAL A N 1
ATOM 773 C CA . VAL A 1 95 ? 24.903 11.234 -8.520 1.00 45.09 95 VAL A CA 1
ATOM 774 C C . VAL A 1 95 ? 25.747 12.503 -8.771 1.00 45.09 95 VAL A C 1
ATOM 776 O O . VAL A 1 95 ? 25.962 12.904 -9.911 1.00 45.09 95 VAL A O 1
ATOM 779 N N . GLN A 1 96 ? 26.226 13.156 -7.708 1.00 38.19 96 GLN A N 1
ATOM 780 C CA . GLN A 1 96 ? 27.229 14.227 -7.783 1.00 38.19 96 GLN A CA 1
ATOM 781 C C . GLN A 1 96 ? 28.413 13.917 -6.878 1.00 38.19 96 GLN A C 1
ATOM 783 O O . GLN A 1 96 ? 28.166 13.485 -5.730 1.00 38.19 96 GLN A O 1
#

Foldseek 3Di:
DVVLLVVLVVLLVDPVHDLVVSLLSLVLVLVVQVVCCVVVVHDRDPSSDPVNNCVSCCVRPAVVVVHDPVRVVVVSVVSNVVSVVVVVVVVVVVPD

Organism: Neisseria animalis (NCBI:txid492)

Radius of gyration: 14.0 Å; chains: 1; bounding box: 41×25×36 Å

Sequence (96 aa):
MLGAANEIGNCYKSRKKDKLYCLYFDYTARIFDARMSEAMNFPATEFFDDERFAERTISKVYLPRDVSMDEANQHLSELYGKLTQKISVKIYTSVQ

pLDDT: mean 89.53, std 14.06, range [38.19, 97.94]